Protein AF-E4SIT0-F1 (afdb_monomer_lite)

Sequence (80 aa):
MTKQEMERKYGKTKLDHGLTYFCLAFEKILEFLSILLLPLAVVQQIVIYGENHPEVVLPALSIVMTVLIAVGVVLIKRKK

pLDDT: mean 80.19, std 7.4, range [47.47, 89.62]

Structure (mmCIF, N/CA/C/O backbone):
data_AF-E4SIT0-F1
#
_entry.id   AF-E4SIT0-F1
#
loop_
_atom_site.group_PDB
_atom_site.id
_atom_site.type_symbol
_atom_site.label_atom_id
_atom_site.label_alt_id
_atom_site.label_comp_id
_atom_site.label_asym_id
_atom_site.label_entity_id
_atom_site.label_seq_id
_atom_site.pdbx_PDB_ins_code
_atom_site.Cartn_x
_atom_site.Cartn_y
_atom_site.Cartn_z
_atom_site.occupancy
_atom_site.B_iso_or_equiv
_atom_site.auth_seq_id
_atom_site.auth_comp_id
_atom_site.auth_asym_id
_atom_site.auth_atom_id
_atom_site.pdbx_PDB_model_num
ATOM 1 N N . MET A 1 1 ? -26.201 5.773 20.861 1.00 60.22 1 MET A N 1
ATOM 2 C CA . MET A 1 1 ? -25.077 4.926 21.304 1.00 60.22 1 MET A CA 1
ATOM 3 C C . MET A 1 1 ? -25.244 4.692 22.793 1.00 60.22 1 MET A C 1
ATOM 5 O O . MET A 1 1 ? -25.313 5.660 23.543 1.00 60.22 1 MET A O 1
ATOM 9 N N . THR A 1 2 ? -25.432 3.445 23.210 1.00 80.06 2 THR A N 1
ATOM 10 C CA . THR A 1 2 ? -25.614 3.095 24.627 1.00 80.06 2 THR A CA 1
ATOM 11 C C . THR A 1 2 ? -24.273 3.106 25.368 1.00 80.06 2 THR A C 1
ATOM 13 O O . THR A 1 2 ? -23.209 2.985 24.763 1.00 80.06 2 THR A O 1
ATOM 16 N N . LYS A 1 3 ? -24.294 3.256 26.700 1.00 74.50 3 LYS A N 1
ATOM 17 C CA . LYS A 1 3 ? -23.071 3.310 27.525 1.00 74.50 3 LYS A CA 1
ATOM 18 C C . LYS A 1 3 ? -22.193 2.057 27.353 1.00 74.50 3 LYS A C 1
ATOM 20 O O . LYS A 1 3 ? -20.975 2.171 27.283 1.00 74.50 3 LYS A O 1
ATOM 25 N N . GLN A 1 4 ? -22.820 0.890 27.183 1.00 76.12 4 GLN A N 1
ATOM 26 C CA . GLN A 1 4 ? -22.127 -0.368 26.885 1.00 76.12 4 GLN A CA 1
ATOM 27 C C . GLN A 1 4 ? -21.438 -0.362 25.510 1.00 76.12 4 GLN A C 1
ATOM 29 O O . GLN A 1 4 ? -20.338 -0.893 25.376 1.00 76.12 4 GLN A O 1
ATOM 34 N N . GLU A 1 5 ? -22.034 0.268 24.494 1.00 74.75 5 GLU A N 1
ATOM 35 C CA . GLU A 1 5 ? -21.403 0.414 23.174 1.00 74.75 5 GLU A CA 1
ATOM 36 C C . GLU A 1 5 ? -20.200 1.363 23.210 1.00 74.75 5 GLU A C 1
ATOM 38 O O . GLU A 1 5 ? -19.202 1.102 22.538 1.00 74.75 5 GLU A O 1
ATOM 43 N N . MET A 1 6 ? -20.255 2.429 24.018 1.00 70.94 6 MET A N 1
ATOM 44 C CA . MET A 1 6 ? -19.113 3.334 24.200 1.00 70.94 6 MET A CA 1
ATOM 45 C C . MET A 1 6 ? -17.943 2.647 24.905 1.00 70.94 6 MET A C 1
ATOM 47 O O . MET A 1 6 ? -16.814 2.744 24.430 1.00 70.94 6 MET A O 1
ATOM 51 N N . GLU A 1 7 ? -18.207 1.910 25.987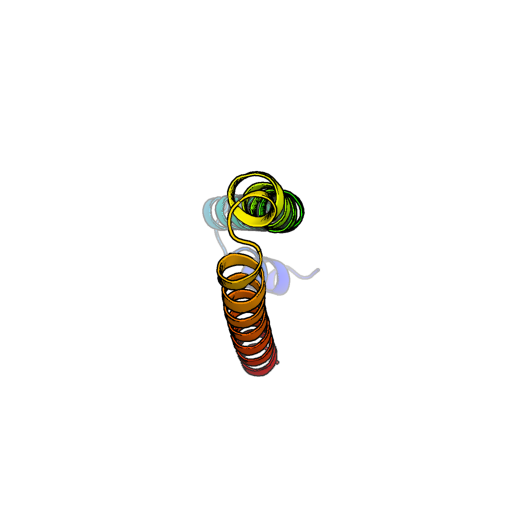 1.00 75.88 7 GLU A N 1
ATOM 52 C CA . GLU A 1 7 ? -17.165 1.169 26.712 1.00 75.88 7 GLU A CA 1
ATOM 53 C C . GLU A 1 7 ? -16.536 0.067 25.850 1.00 75.88 7 GLU A C 1
ATOM 55 O O . GLU A 1 7 ? -15.332 -0.168 25.933 1.00 75.88 7 GLU A O 1
ATOM 60 N N . ARG A 1 8 ? -17.321 -0.578 24.975 1.00 73.81 8 ARG A N 1
ATOM 61 C CA . ARG A 1 8 ? -16.807 -1.574 24.025 1.00 73.81 8 ARG A CA 1
ATOM 62 C C . ARG A 1 8 ? -15.923 -0.954 22.941 1.00 73.81 8 ARG A C 1
ATOM 64 O O . ARG A 1 8 ? -14.976 -1.596 22.500 1.00 73.81 8 ARG A O 1
ATOM 71 N N . LYS A 1 9 ? -16.255 0.250 22.469 1.00 71.69 9 LYS A N 1
ATOM 72 C CA . LYS A 1 9 ? -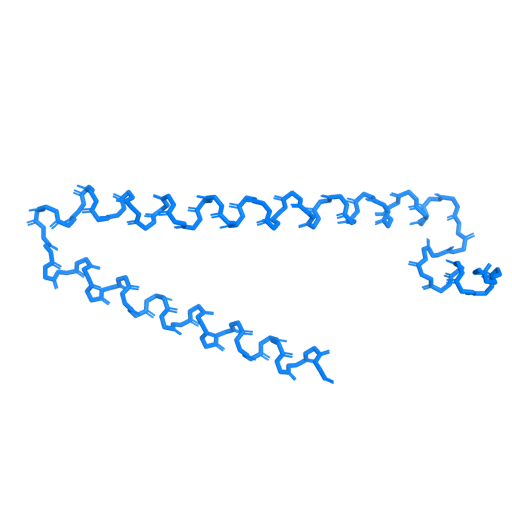15.590 0.870 21.314 1.00 71.69 9 LYS A CA 1
ATOM 73 C C . LYS A 1 9 ? -14.372 1.716 21.687 1.00 71.69 9 LYS A C 1
ATOM 75 O O . LYS A 1 9 ? -13.446 1.804 20.892 1.00 71.69 9 LYS A O 1
ATOM 80 N N . TYR A 1 10 ? -14.375 2.320 22.871 1.00 73.62 10 TYR A N 1
ATOM 81 C CA . TYR A 1 10 ? -13.372 3.306 23.287 1.00 73.62 10 TYR A CA 1
ATOM 82 C C . TYR A 1 10 ? -12.782 3.025 24.680 1.00 73.62 10 TYR A C 1
ATOM 84 O O . TYR A 1 10 ? -12.017 3.833 25.197 1.00 73.62 10 TYR A O 1
ATOM 92 N N . GLY A 1 11 ? -13.147 1.904 25.308 1.00 74.56 11 GLY A N 1
ATOM 93 C CA . GLY A 1 11 ? -12.689 1.525 26.644 1.00 74.56 11 GLY A CA 1
ATOM 94 C C . GLY A 1 11 ? -13.442 2.214 27.785 1.00 74.56 11 GLY A C 1
ATOM 95 O O . GLY A 1 11 ? -14.264 3.114 27.587 1.00 74.56 11 GLY A O 1
ATOM 96 N N . LYS A 1 12 ? -13.190 1.742 29.012 1.00 77.00 12 LYS A N 1
ATOM 97 C CA . LYS A 1 12 ? -13.921 2.167 30.221 1.00 77.00 12 LYS A CA 1
ATOM 98 C C . LYS A 1 12 ? -13.385 3.460 30.823 1.00 77.00 12 LYS A C 1
ATOM 100 O O . LYS A 1 12 ? -14.118 4.148 31.533 1.00 77.00 12 LYS A O 1
ATOM 105 N N . THR A 1 13 ? -12.116 3.781 30.585 1.00 84.19 13 THR A N 1
ATOM 106 C CA . THR A 1 13 ? -11.463 4.935 31.206 1.00 84.19 13 THR A CA 1
ATOM 107 C C . THR A 1 13 ? -11.358 6.119 30.244 1.00 84.19 13 THR A C 1
ATOM 109 O O . THR A 1 13 ? -11.388 5.970 29.022 1.00 84.19 13 THR A O 1
ATOM 112 N N . LYS A 1 14 ? -11.204 7.333 30.792 1.00 79.25 14 LYS A N 1
ATOM 113 C CA . LYS A 1 14 ? -10.940 8.533 29.977 1.00 79.25 14 LYS A CA 1
ATOM 114 C C . LYS A 1 14 ? -9.614 8.435 29.213 1.00 79.25 14 LYS A C 1
ATOM 116 O O . LYS A 1 14 ? -9.497 9.015 28.137 1.00 79.25 14 LYS A O 1
ATOM 121 N N . LEU A 1 15 ? -8.646 7.697 29.765 1.00 83.44 15 LEU A N 1
ATOM 122 C CA . LEU A 1 15 ? -7.362 7.430 29.123 1.00 83.44 15 LEU A CA 1
ATOM 123 C C . LEU A 1 15 ? -7.541 6.532 27.893 1.00 83.44 15 LEU A C 1
ATOM 125 O O . LEU A 1 15 ? -7.023 6.871 26.833 1.00 83.44 15 LEU A O 1
ATOM 129 N N . ASP A 1 16 ? -8.338 5.463 28.000 1.00 78.25 16 ASP A N 1
ATOM 130 C CA . ASP A 1 16 ? -8.634 4.568 26.869 1.00 78.25 16 ASP A CA 1
ATOM 131 C C . ASP A 1 16 ? -9.326 5.314 25.725 1.00 78.25 16 ASP A C 1
ATOM 133 O O . ASP A 1 16 ? -8.980 5.136 24.555 1.00 78.25 16 ASP A O 1
ATOM 137 N N . HIS A 1 17 ? -10.257 6.211 26.063 1.00 80.94 17 HIS A N 1
ATOM 138 C CA . HIS A 1 17 ? -10.937 7.054 25.082 1.00 80.94 17 HIS A CA 1
ATOM 139 C C . HIS A 1 17 ? -9.938 7.945 24.333 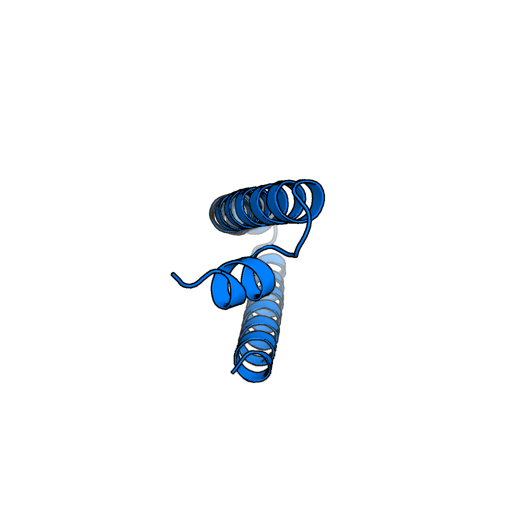1.00 80.94 17 HIS A C 1
ATOM 141 O O . HIS A 1 17 ? -9.976 8.022 23.104 1.00 80.94 17 HIS A O 1
ATOM 147 N N . GLY A 1 18 ? -9.021 8.590 25.063 1.00 85.88 18 GLY A N 1
ATOM 148 C CA . GLY A 1 18 ? -7.971 9.425 24.481 1.00 85.88 18 GLY A CA 1
ATOM 149 C C . GLY A 1 18 ? -7.025 8.637 23.575 1.00 85.88 18 GLY A C 1
ATOM 150 O O . GLY A 1 18 ? -6.768 9.058 22.447 1.00 85.88 18 GLY A O 1
ATOM 151 N N . LEU A 1 19 ? -6.569 7.463 24.024 1.00 84.75 19 LEU A N 1
ATOM 152 C CA . LEU A 1 19 ? -5.710 6.583 23.229 1.00 84.75 19 LEU A CA 1
ATOM 153 C C . LEU A 1 19 ? -6.417 6.087 21.963 1.00 84.75 19 LEU A C 1
ATOM 155 O O . LEU A 1 19 ? -5.818 6.061 20.892 1.00 84.75 19 LEU A O 1
ATOM 159 N N . THR A 1 20 ? -7.703 5.748 22.064 1.00 85.56 20 THR A N 1
ATOM 160 C CA . THR A 1 20 ? -8.495 5.279 20.921 1.00 85.56 20 THR A CA 1
ATOM 161 C C . THR A 1 20 ? -8.654 6.376 19.868 1.00 85.56 20 THR A C 1
ATOM 163 O O . THR A 1 20 ? -8.480 6.111 18.679 1.00 85.56 20 THR A O 1
ATOM 166 N N . TYR A 1 21 ? -8.925 7.621 20.276 1.00 86.00 21 TYR A N 1
ATOM 167 C CA . TYR A 1 21 ? -8.965 8.754 19.344 1.00 86.00 21 TYR A CA 1
ATOM 168 C C . TYR A 1 21 ? -7.604 9.040 18.712 1.00 86.00 21 TYR A C 1
ATOM 170 O O . TYR A 1 21 ? -7.541 9.328 17.518 1.00 86.00 21 TYR A O 1
ATOM 178 N N . PHE A 1 22 ? -6.522 8.925 19.483 1.00 87.12 22 PHE A N 1
ATOM 179 C CA . PHE A 1 22 ? -5.170 9.081 18.957 1.00 87.12 22 PHE A CA 1
ATOM 180 C C . PHE A 1 22 ? -4.843 8.007 17.911 1.00 87.12 22 PHE A C 1
ATOM 182 O O . PHE A 1 22 ? -4.385 8.339 16.821 1.00 87.12 22 PHE A O 1
ATOM 189 N N . CYS A 1 23 ? -5.156 6.737 18.186 1.00 85.81 23 CYS A N 1
ATOM 190 C CA . CYS A 1 23 ? -4.991 5.650 17.222 1.00 85.81 23 CYS A CA 1
ATOM 191 C C . CYS A 1 23 ? -5.825 5.864 15.954 1.00 85.81 23 CYS A C 1
ATOM 193 O O . CYS A 1 23 ? -5.301 5.685 14.860 1.00 85.81 23 CYS A O 1
ATOM 195 N N . LEU A 1 24 ? -7.083 6.298 16.078 1.00 86.56 24 LEU A N 1
ATOM 196 C CA . LEU A 1 24 ? -7.938 6.620 14.927 1.00 86.56 24 LEU A CA 1
ATOM 197 C C . LEU A 1 24 ? -7.361 7.757 14.075 1.00 86.56 24 LEU A C 1
ATOM 199 O O . LEU A 1 24 ? -7.367 7.679 12.848 1.00 86.56 24 LEU A O 1
ATOM 203 N N . ALA A 1 25 ? -6.850 8.812 14.712 1.00 86.75 25 ALA A N 1
ATOM 204 C CA . ALA A 1 25 ? -6.208 9.916 14.005 1.00 86.75 25 ALA A CA 1
ATOM 205 C C . ALA A 1 25 ? -4.920 9.456 13.304 1.00 86.75 25 ALA A C 1
ATOM 207 O O . ALA A 1 25 ? -4.686 9.800 12.146 1.00 86.75 25 ALA A O 1
ATOM 208 N N . PHE A 1 26 ? -4.113 8.634 13.976 1.00 89.62 26 PHE A N 1
ATOM 209 C CA . PHE A 1 26 ? -2.875 8.101 13.420 1.00 89.62 26 PHE A CA 1
ATOM 210 C C . PHE A 1 26 ? -3.124 7.144 12.250 1.00 89.62 26 PHE A C 1
ATOM 212 O O . PHE A 1 26 ? -2.421 7.213 11.247 1.00 89.62 26 PHE A O 1
ATOM 219 N N . GLU A 1 27 ? -4.163 6.309 12.328 1.00 89.06 27 GLU A N 1
ATOM 220 C CA . GLU A 1 27 ? -4.598 5.451 11.222 1.00 89.06 27 GLU A CA 1
ATOM 221 C C . GLU A 1 27 ? -4.947 6.285 9.983 1.00 89.06 27 GLU A C 1
ATOM 223 O O . GLU A 1 27 ? -4.520 5.953 8.881 1.00 89.06 27 GLU A O 1
ATOM 228 N N . LYS A 1 28 ? -5.633 7.421 10.157 1.00 82.81 28 LYS A N 1
ATOM 229 C CA . LYS A 1 28 ? -5.958 8.330 9.048 1.00 82.81 28 LYS A CA 1
ATOM 230 C C . LYS A 1 28 ? -4.745 9.044 8.464 1.00 82.81 28 LYS A C 1
ATOM 232 O O . LYS A 1 28 ? -4.668 9.209 7.248 1.00 82.81 28 LYS A O 1
ATOM 237 N N . ILE A 1 29 ? -3.785 9.431 9.301 1.00 89.06 29 ILE A N 1
ATOM 238 C CA . ILE A 1 29 ? -2.515 10.004 8.836 1.00 89.06 29 ILE A CA 1
ATOM 239 C C . ILE A 1 29 ? -1.725 8.959 8.045 1.00 89.06 29 ILE A C 1
ATOM 241 O O . ILE A 1 29 ? -1.227 9.263 6.965 1.00 89.06 29 ILE A O 1
ATOM 245 N N . LEU A 1 30 ? -1.644 7.723 8.540 1.00 87.06 30 LEU A N 1
ATOM 246 C CA . LEU A 1 30 ? -0.993 6.617 7.838 1.00 87.06 30 LEU A CA 1
ATOM 247 C C . LEU A 1 30 ? -1.676 6.299 6.506 1.00 87.06 30 LEU A C 1
ATOM 249 O O . LEU A 1 30 ? -0.988 6.105 5.508 1.00 87.06 30 LEU A O 1
ATOM 253 N N . GLU A 1 31 ? -3.009 6.281 6.472 1.00 85.69 31 GLU A N 1
ATOM 254 C CA . GLU A 1 31 ? -3.786 6.091 5.246 1.00 85.69 31 GLU A CA 1
ATOM 255 C C . GLU A 1 31 ? -3.433 7.178 4.218 1.00 85.69 31 GLU A C 1
ATOM 257 O O . GLU A 1 31 ? -3.043 6.861 3.094 1.00 85.69 31 GLU A O 1
ATOM 262 N N . PHE A 1 32 ? -3.436 8.451 4.622 1.00 83.62 32 PHE A N 1
ATOM 263 C CA . PHE A 1 32 ? -3.052 9.569 3.757 1.00 83.62 32 PHE A CA 1
ATOM 264 C C . PHE A 1 32 ? -1.599 9.477 3.267 1.00 83.62 32 PHE A C 1
ATOM 266 O O . PHE A 1 32 ? -1.333 9.615 2.071 1.00 83.62 32 PHE A O 1
ATOM 273 N N . LEU A 1 33 ? -0.658 9.192 4.172 1.00 84.75 33 LEU A N 1
ATOM 274 C CA . LEU A 1 33 ? 0.751 9.016 3.827 1.00 84.75 33 LEU A CA 1
ATOM 275 C C . LEU A 1 33 ? 0.946 7.849 2.864 1.00 84.75 33 LEU A C 1
ATOM 277 O O . LEU A 1 33 ? 1.745 7.966 1.946 1.00 84.75 33 LEU A O 1
ATOM 281 N N . SER A 1 34 ? 0.209 6.751 3.021 1.00 82.88 34 SER A N 1
ATOM 282 C CA . SER A 1 34 ? 0.302 5.614 2.105 1.00 82.88 34 SER A CA 1
ATOM 283 C C . SER A 1 34 ? -0.195 5.963 0.701 1.00 82.88 34 SER A C 1
ATOM 285 O O . SER A 1 34 ? 0.472 5.624 -0.272 1.00 82.88 34 SER A O 1
ATOM 287 N N . ILE A 1 35 ? -1.291 6.720 0.581 1.00 82.44 35 ILE A N 1
ATOM 288 C CA . ILE A 1 35 ? -1.824 7.181 -0.711 1.00 82.44 35 ILE A CA 1
ATOM 289 C C . ILE A 1 35 ? -0.837 8.117 -1.415 1.00 82.44 35 ILE A C 1
ATOM 291 O O . ILE A 1 35 ? -0.755 8.096 -2.638 1.00 82.44 35 ILE A O 1
ATOM 295 N N . LEU A 1 36 ? -0.087 8.929 -0.667 1.00 82.06 36 LEU A N 1
ATOM 296 C CA . LEU A 1 36 ? 0.820 9.921 -1.241 1.00 82.06 36 LEU A CA 1
ATOM 297 C C . LEU A 1 36 ? 2.232 9.365 -1.490 1.00 82.06 36 LEU A C 1
ATOM 299 O O . LEU A 1 36 ? 2.801 9.574 -2.559 1.00 82.06 36 LEU A O 1
ATOM 303 N N . LEU A 1 37 ? 2.793 8.628 -0.529 1.00 82.69 37 LEU A N 1
ATOM 304 C CA . LEU A 1 37 ? 4.171 8.136 -0.575 1.00 82.69 37 LEU A CA 1
ATOM 305 C C . LEU A 1 37 ? 4.344 6.916 -1.477 1.00 82.69 37 LEU A C 1
ATOM 307 O O . LEU A 1 37 ? 5.389 6.820 -2.114 1.00 82.69 37 LEU A O 1
ATOM 311 N N . LEU A 1 38 ? 3.366 6.001 -1.572 1.00 81.94 38 LEU A N 1
ATOM 312 C CA . LEU A 1 38 ? 3.506 4.846 -2.473 1.00 81.94 38 LEU A CA 1
ATOM 313 C C . LEU A 1 38 ? 3.642 5.284 -3.939 1.00 81.94 38 LEU A C 1
ATOM 315 O O . LEU A 1 38 ? 4.624 4.894 -4.571 1.00 81.94 38 LEU A O 1
ATOM 319 N N . PRO A 1 39 ? 2.731 6.103 -4.501 1.00 79.94 39 PRO A N 1
ATOM 320 C CA . PRO A 1 39 ? 2.861 6.556 -5.882 1.00 79.94 39 PRO A CA 1
ATOM 321 C C . PRO A 1 39 ? 4.113 7.403 -6.092 1.00 79.94 39 PRO A C 1
ATOM 323 O O . PRO A 1 39 ? 4.782 7.252 -7.109 1.00 79.94 39 PRO A O 1
ATOM 326 N N . LEU A 1 40 ? 4.467 8.254 -5.123 1.00 83.31 40 LEU A N 1
ATOM 327 C CA . LEU A 1 40 ? 5.661 9.087 -5.221 1.00 83.31 40 LEU A CA 1
ATOM 328 C C . LEU A 1 40 ? 6.943 8.243 -5.258 1.00 83.31 40 LEU A C 1
ATOM 330 O O . LEU A 1 40 ? 7.821 8.513 -6.072 1.00 83.31 40 LEU A O 1
ATOM 334 N N . ALA A 1 41 ? 7.027 7.186 -4.446 1.00 82.31 41 ALA A N 1
ATOM 335 C CA . ALA A 1 41 ? 8.145 6.246 -4.467 1.00 82.31 41 ALA A CA 1
ATOM 336 C C . ALA A 1 41 ? 8.231 5.483 -5.799 1.00 82.31 41 ALA A C 1
ATOM 338 O O . ALA A 1 41 ? 9.327 5.296 -6.330 1.00 82.31 41 ALA A O 1
ATOM 339 N N . VAL A 1 42 ? 7.087 5.090 -6.374 1.00 81.12 42 VAL A N 1
ATOM 340 C CA . VAL A 1 42 ? 7.023 4.459 -7.703 1.00 81.12 42 VAL A CA 1
ATOM 341 C C . VAL A 1 42 ? 7.530 5.417 -8.783 1.00 81.12 42 VAL A C 1
ATOM 343 O O . VAL A 1 42 ? 8.400 5.046 -9.568 1.00 81.12 42 VAL A O 1
ATOM 346 N N . VAL A 1 43 ? 7.044 6.663 -8.794 1.00 82.62 43 VAL A N 1
ATOM 347 C CA . VAL A 1 43 ? 7.493 7.694 -9.742 1.00 82.62 43 VAL A CA 1
ATOM 348 C C . VAL A 1 43 ? 8.987 7.959 -9.581 1.00 82.62 43 VAL A C 1
ATOM 350 O O . VAL A 1 43 ? 9.701 7.996 -10.574 1.00 82.62 43 VAL A O 1
ATOM 353 N N . GLN A 1 44 ? 9.488 8.073 -8.351 1.00 81.25 44 GLN A N 1
ATOM 354 C CA . GLN A 1 44 ? 10.909 8.293 -8.095 1.00 81.25 44 GLN A CA 1
ATOM 355 C C . GLN A 1 44 ? 11.776 7.136 -8.616 1.00 81.25 44 GLN A C 1
ATOM 357 O O . GLN A 1 44 ? 12.819 7.384 -9.216 1.00 81.25 44 GLN A O 1
ATOM 362 N N . GLN A 1 45 ? 11.355 5.880 -8.439 1.00 76.75 45 GLN A N 1
ATOM 363 C CA . GLN A 1 45 ? 12.084 4.732 -8.988 1.00 76.75 45 GLN A CA 1
ATOM 364 C C . GLN A 1 45 ? 12.093 4.728 -10.521 1.00 76.75 45 GLN A C 1
ATOM 366 O O . GLN A 1 45 ? 13.135 4.462 -11.120 1.00 76.75 45 GLN A O 1
ATOM 371 N N . ILE A 1 46 ? 10.970 5.073 -11.154 1.00 78.25 46 ILE A N 1
ATOM 372 C CA . ILE A 1 46 ? 10.868 5.164 -12.616 1.00 78.25 46 ILE A CA 1
ATOM 373 C C . ILE A 1 46 ? 11.728 6.315 -13.154 1.00 78.25 46 ILE A C 1
ATOM 375 O O . ILE A 1 46 ? 12.451 6.122 -14.121 1.00 78.25 46 ILE A O 1
ATOM 379 N N . VAL A 1 47 ? 11.698 7.488 -12.519 1.00 79.44 47 VAL A N 1
ATOM 380 C CA . VAL A 1 47 ? 12.453 8.667 -12.975 1.00 79.44 47 VAL A CA 1
ATOM 381 C C . VAL A 1 47 ? 13.957 8.496 -12.753 1.00 79.44 47 VAL A C 1
ATOM 383 O O . VAL A 1 47 ? 14.737 8.809 -13.639 1.00 79.44 47 VAL A O 1
ATOM 386 N N . ILE A 1 48 ? 14.392 7.982 -11.597 1.00 75.06 48 ILE A N 1
ATOM 387 C CA . ILE A 1 48 ? 15.829 7.873 -11.288 1.00 75.06 48 ILE A CA 1
ATOM 388 C C . ILE A 1 48 ? 16.480 6.698 -12.025 1.00 75.06 48 ILE A C 1
ATOM 390 O O . ILE A 1 48 ? 17.590 6.823 -12.544 1.00 75.06 48 ILE A O 1
ATOM 394 N N . TYR A 1 49 ? 15.815 5.542 -12.052 1.00 70.12 49 TYR A N 1
ATOM 395 C CA . TYR A 1 49 ? 16.425 4.3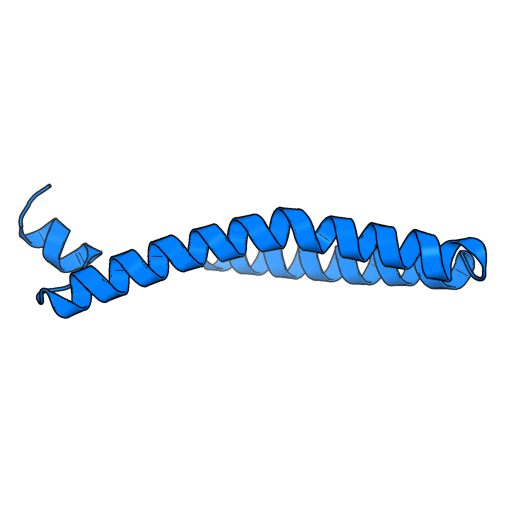08 -12.548 1.00 70.12 49 TYR A CA 1
ATOM 396 C C . TYR A 1 49 ? 15.814 3.816 -13.863 1.00 70.12 49 TYR A C 1
ATOM 398 O O . TYR A 1 49 ? 16.487 3.106 -14.607 1.00 70.12 49 TYR A O 1
ATOM 406 N N . GLY A 1 50 ? 14.569 4.185 -14.173 1.00 65.94 50 GLY A N 1
ATOM 407 C CA . GLY A 1 50 ? 13.884 3.750 -15.391 1.00 65.94 50 GLY A CA 1
ATOM 408 C C . GLY A 1 50 ? 14.407 4.400 -16.672 1.00 65.94 50 GLY A C 1
ATOM 409 O O . GLY A 1 50 ? 14.294 3.781 -17.722 1.00 65.94 50 GLY A O 1
ATOM 410 N N . GLU A 1 51 ? 15.026 5.584 -16.613 1.00 71.62 51 GLU A N 1
ATOM 411 C CA . GLU A 1 51 ? 15.692 6.173 -17.790 1.00 71.62 51 GLU A CA 1
ATOM 412 C C . GLU A 1 51 ? 17.018 5.482 -18.131 1.00 71.62 51 GLU A C 1
ATOM 414 O O . GLU A 1 51 ? 17.363 5.361 -19.303 1.00 71.62 51 GLU A O 1
ATOM 419 N N . ASN A 1 52 ? 17.749 5.002 -17.122 1.00 74.94 52 ASN A N 1
ATOM 420 C CA . ASN A 1 52 ? 19.078 4.420 -17.317 1.00 74.94 52 ASN A CA 1
ATOM 421 C C . ASN A 1 52 ? 19.045 2.897 -17.519 1.00 74.94 52 ASN A C 1
ATOM 423 O O . ASN A 1 52 ? 19.858 2.377 -18.276 1.00 74.94 52 ASN A O 1
ATOM 427 N N . HIS A 1 53 ? 18.116 2.191 -16.859 1.00 76.00 53 HIS A N 1
ATOM 428 C CA . HIS A 1 53 ? 17.986 0.725 -16.899 1.00 76.00 53 HIS A CA 1
ATOM 429 C C . HIS A 1 53 ? 16.512 0.269 -16.828 1.00 76.00 53 HIS A C 1
ATOM 431 O O . HIS A 1 53 ? 16.101 -0.397 -15.862 1.00 76.00 53 HIS A O 1
ATOM 437 N N . PRO A 1 54 ? 15.673 0.627 -17.820 1.00 76.81 54 PRO A N 1
ATOM 438 C CA . PRO A 1 54 ? 14.242 0.304 -17.818 1.00 76.81 54 PRO A CA 1
ATOM 439 C C . PRO A 1 54 ? 13.961 -1.203 -17.715 1.00 76.81 54 PRO A C 1
ATOM 441 O O . PRO A 1 54 ? 13.004 -1.616 -17.056 1.00 76.81 54 PRO A O 1
ATOM 444 N N . GLU A 1 55 ? 14.818 -2.027 -18.315 1.00 81.00 55 GLU A N 1
ATOM 445 C CA . GLU A 1 55 ? 14.736 -3.489 -18.336 1.00 81.00 55 GLU A CA 1
ATOM 446 C C . GLU A 1 55 ? 14.895 -4.148 -16.960 1.00 81.00 55 GLU A C 1
ATOM 448 O O . GLU A 1 55 ? 14.463 -5.282 -16.778 1.00 81.00 55 GLU A O 1
ATOM 453 N N . VAL A 1 56 ? 15.473 -3.449 -15.980 1.00 77.12 56 VAL A N 1
ATOM 454 C CA . VAL A 1 56 ? 15.638 -3.959 -14.609 1.00 77.12 56 VAL A CA 1
ATOM 455 C C . VAL A 1 56 ? 14.550 -3.411 -13.689 1.00 77.12 56 VAL A C 1
ATOM 457 O O . VAL A 1 56 ? 13.988 -4.132 -12.861 1.00 77.12 56 VAL A O 1
ATOM 460 N N . VAL A 1 57 ? 14.219 -2.132 -13.852 1.00 79.06 57 VAL A N 1
ATOM 461 C CA . VAL A 1 57 ? 13.359 -1.390 -12.924 1.00 79.06 57 VAL A CA 1
ATOM 462 C C . VAL A 1 57 ? 11.892 -1.743 -13.104 1.00 79.06 57 VAL A C 1
ATOM 464 O O . VAL A 1 57 ? 11.209 -2.003 -12.114 1.00 79.06 57 VAL A O 1
ATOM 467 N N . LEU A 1 58 ? 11.404 -1.809 -14.347 1.00 79.88 58 LEU A N 1
ATOM 468 C CA . LEU A 1 58 ? 9.996 -2.112 -14.617 1.00 79.88 58 LEU A CA 1
ATOM 469 C C . LEU A 1 58 ? 9.599 -3.522 -14.137 1.00 79.88 58 LEU A C 1
ATOM 471 O O . LEU A 1 58 ? 8.570 -3.641 -13.461 1.00 79.88 58 LEU A O 1
ATOM 475 N N . PRO A 1 59 ? 10.395 -4.587 -14.379 1.00 84.25 59 PRO A N 1
ATOM 476 C CA . PRO A 1 59 ? 10.083 -5.908 -13.842 1.00 84.25 59 PRO A CA 1
ATOM 477 C C . PRO A 1 59 ? 10.136 -5.952 -12.315 1.00 84.25 59 PRO A C 1
ATOM 479 O O . PRO A 1 59 ? 9.225 -6.504 -11.698 1.00 84.25 59 PRO A O 1
ATOM 482 N N . ALA A 1 60 ? 11.141 -5.333 -11.688 1.0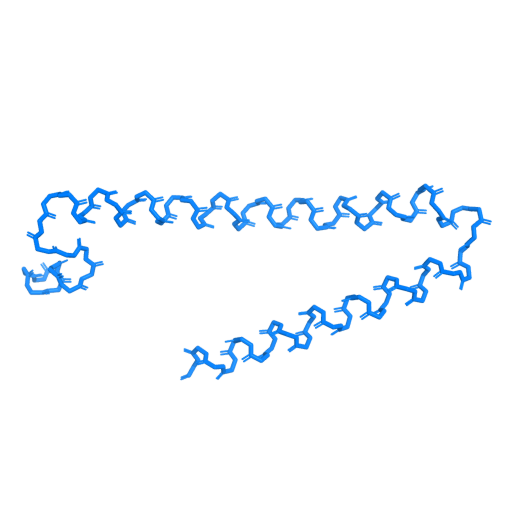0 82.62 60 ALA A N 1
ATOM 483 C CA . ALA A 1 60 ? 11.256 -5.305 -10.231 1.00 82.62 60 ALA A CA 1
ATOM 484 C C . ALA A 1 60 ? 10.045 -4.616 -9.576 1.00 82.62 60 ALA A C 1
ATOM 486 O O . ALA A 1 60 ? 9.433 -5.175 -8.663 1.00 82.62 60 ALA A O 1
ATOM 487 N N . LEU A 1 61 ? 9.633 -3.457 -10.101 1.00 82.31 61 LEU A N 1
ATOM 488 C CA . LEU A 1 61 ? 8.424 -2.748 -9.669 1.00 82.31 61 LEU A CA 1
ATOM 489 C C . LEU A 1 61 ? 7.161 -3.597 -9.838 1.00 82.31 61 LEU A C 1
ATOM 491 O O . LEU A 1 61 ? 6.318 -3.628 -8.941 1.00 82.31 61 LEU A O 1
ATOM 495 N N . SER A 1 62 ? 7.041 -4.323 -10.953 1.00 82.25 62 SER A N 1
ATOM 496 C CA . SER A 1 62 ? 5.887 -5.192 -11.210 1.00 82.25 62 SER A CA 1
ATOM 497 C C . SER A 1 62 ? 5.766 -6.323 -10.180 1.00 82.25 62 SER A C 1
ATOM 499 O O . SER A 1 62 ? 4.671 -6.605 -9.684 1.00 82.25 62 SER A O 1
ATOM 501 N N . ILE A 1 63 ? 6.896 -6.923 -9.788 1.00 88.06 63 ILE A N 1
ATOM 502 C CA . ILE A 1 63 ? 6.949 -7.996 -8.790 1.00 88.06 63 ILE A CA 1
ATOM 503 C C . ILE A 1 63 ? 6.576 -7.439 -7.417 1.00 88.06 63 ILE A C 1
ATOM 505 O O . ILE A 1 63 ? 5.711 -8.002 -6.745 1.00 88.06 63 ILE A O 1
ATOM 509 N N . VAL A 1 64 ? 7.163 -6.305 -7.021 1.00 85.56 64 VAL A N 1
ATOM 510 C CA . VAL A 1 64 ? 6.868 -5.653 -5.736 1.00 85.56 64 VAL A CA 1
ATOM 511 C C . VAL A 1 64 ? 5.385 -5.292 -5.632 1.00 85.56 64 VAL A C 1
ATOM 513 O O . VAL A 1 64 ? 4.746 -5.621 -4.633 1.00 85.56 64 VAL A O 1
ATOM 516 N N . MET A 1 65 ? 4.803 -4.696 -6.677 1.00 84.19 65 MET A N 1
ATOM 517 C CA . MET A 1 65 ? 3.374 -4.369 -6.698 1.00 84.19 65 MET A CA 1
ATOM 518 C C . MET A 1 65 ? 2.495 -5.617 -6.616 1.00 84.19 65 MET A C 1
ATOM 520 O O . MET A 1 65 ? 1.516 -5.630 -5.871 1.00 84.19 65 MET A O 1
ATOM 524 N N . THR A 1 66 ? 2.860 -6.691 -7.316 1.00 87.75 66 THR A N 1
ATOM 525 C CA . THR A 1 66 ? 2.123 -7.962 -7.262 1.00 87.75 66 THR A CA 1
ATOM 526 C C . THR A 1 66 ? 2.134 -8.556 -5.852 1.00 87.75 66 THR A C 1
ATOM 528 O O . THR A 1 66 ? 1.089 -8.980 -5.353 1.00 87.75 66 THR A O 1
ATOM 531 N N . VAL A 1 67 ? 3.285 -8.532 -5.170 1.00 88.25 67 VAL A N 1
ATOM 532 C CA . VAL A 1 67 ? 3.409 -8.993 -3.779 1.00 88.25 67 VAL A CA 1
ATOM 533 C C . VAL A 1 67 ? 2.564 -8.130 -2.840 1.00 88.25 67 VAL A C 1
ATOM 535 O O . VAL A 1 67 ? 1.820 -8.676 -2.026 1.00 88.25 67 VAL A O 1
ATOM 538 N N . LEU A 1 68 ? 2.613 -6.801 -2.974 1.00 85.00 68 LEU A N 1
ATOM 539 C CA . LEU A 1 68 ? 1.809 -5.887 -2.156 1.00 85.00 68 LEU A CA 1
ATOM 540 C C . LEU A 1 68 ? 0.304 -6.130 -2.329 1.00 85.00 68 LEU A C 1
ATOM 542 O O . LEU A 1 68 ? -0.423 -6.189 -1.336 1.00 85.00 68 LEU A O 1
ATOM 546 N N . ILE A 1 69 ? -0.161 -6.335 -3.564 1.00 87.06 69 ILE A N 1
ATOM 547 C CA . ILE A 1 69 ? -1.566 -6.654 -3.850 1.00 87.06 69 ILE A CA 1
ATOM 548 C C . ILE A 1 69 ? -1.944 -8.002 -3.228 1.00 87.06 69 ILE A C 1
ATOM 550 O O . ILE A 1 69 ? -2.973 -8.098 -2.560 1.00 87.06 69 ILE A O 1
ATOM 554 N N . ALA A 1 70 ? -1.115 -9.037 -3.395 1.00 87.31 70 ALA A N 1
ATOM 555 C CA . ALA A 1 70 ? -1.374 -10.357 -2.824 1.00 87.31 70 ALA A CA 1
ATOM 556 C C . ALA A 1 70 ? -1.468 -10.307 -1.289 1.00 87.31 70 ALA A C 1
ATOM 5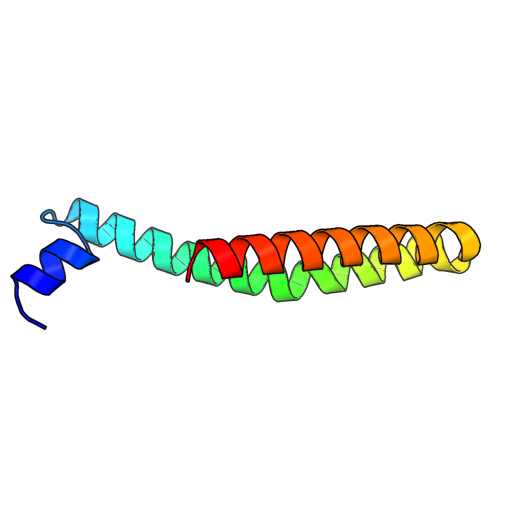58 O O . ALA A 1 70 ? -2.416 -10.840 -0.707 1.00 87.31 70 ALA A O 1
ATOM 559 N N . VAL A 1 71 ? -0.536 -9.610 -0.630 1.00 87.50 71 VAL A N 1
ATOM 560 C CA . VAL A 1 71 ? -0.558 -9.391 0.824 1.00 87.50 71 VAL A CA 1
ATOM 561 C C . VAL A 1 71 ? -1.807 -8.610 1.235 1.00 87.50 71 VAL A C 1
ATOM 563 O O . VAL A 1 71 ? -2.496 -9.015 2.172 1.00 87.50 71 VAL A O 1
ATOM 566 N N . GLY A 1 72 ? -2.153 -7.544 0.508 1.00 83.50 72 GLY A N 1
ATOM 567 C CA . GLY A 1 72 ? -3.368 -6.764 0.745 1.00 83.50 72 GLY A CA 1
ATOM 568 C C . GLY A 1 72 ? -4.637 -7.617 0.673 1.00 83.50 72 GLY A C 1
ATOM 569 O O . GLY A 1 72 ? -5.468 -7.573 1.580 1.00 83.50 72 GLY A O 1
ATOM 570 N N . VAL A 1 73 ? -4.761 -8.468 -0.350 1.00 85.56 73 VAL A N 1
ATOM 571 C CA . VAL A 1 73 ? -5.892 -9.397 -0.510 1.00 85.56 73 VAL A CA 1
ATOM 572 C C . VAL A 1 73 ? -5.965 -10.398 0.645 1.00 85.56 73 VAL A C 1
ATOM 574 O O . VAL A 1 73 ? -7.054 -10.641 1.169 1.00 85.56 73 VAL A O 1
ATOM 577 N N . VAL A 1 74 ? -4.833 -10.966 1.073 1.00 88.12 74 VAL A N 1
ATOM 578 C CA . VAL A 1 74 ? -4.786 -11.896 2.216 1.00 88.12 74 VAL A CA 1
ATOM 579 C C . VAL A 1 74 ? -5.213 -11.202 3.509 1.00 88.12 74 VAL A C 1
ATOM 581 O O . VAL A 1 74 ? -6.006 -11.762 4.266 1.00 88.12 74 VAL A O 1
ATOM 584 N N . LEU A 1 75 ? -4.738 -9.979 3.756 1.00 80.44 75 LEU A N 1
ATOM 585 C CA . LEU A 1 75 ? -5.112 -9.203 4.940 1.00 80.44 75 LEU A CA 1
ATOM 586 C C . LEU A 1 75 ? -6.605 -8.857 4.949 1.00 80.44 75 LEU A C 1
ATOM 588 O O . LEU A 1 75 ? -7.257 -9.017 5.980 1.00 80.44 75 LEU A O 1
ATOM 592 N N . ILE A 1 76 ? -7.171 -8.459 3.806 1.00 82.06 76 ILE A N 1
ATOM 593 C CA . ILE A 1 76 ? -8.609 -8.183 3.676 1.00 82.06 76 ILE A CA 1
ATOM 594 C C . ILE A 1 76 ? -9.430 -9.457 3.909 1.00 82.06 76 ILE A C 1
ATOM 596 O O . ILE A 1 76 ? -10.417 -9.417 4.642 1.00 82.06 76 ILE A O 1
ATOM 600 N N . LYS A 1 77 ? -9.016 -10.596 3.337 1.00 79.00 77 LYS A N 1
ATOM 601 C CA . LYS A 1 77 ? -9.689 -11.887 3.554 1.00 79.00 77 LYS A CA 1
ATOM 602 C C . LYS A 1 77 ? -9.600 -12.383 4.998 1.00 79.00 77 LYS A C 1
ATOM 604 O O . LYS A 1 77 ? -10.508 -13.078 5.418 1.00 79.00 77 LYS A O 1
ATOM 609 N N . ARG A 1 78 ? -8.542 -12.046 5.745 1.00 67.56 78 ARG A N 1
ATOM 610 C CA . ARG A 1 78 ? -8.424 -12.372 7.180 1.00 67.56 78 ARG A CA 1
ATOM 611 C C . ARG A 1 78 ? -9.231 -11.444 8.093 1.00 67.56 78 ARG A C 1
ATOM 613 O O . ARG A 1 78 ? -9.486 -11.816 9.232 1.00 67.56 78 ARG A O 1
ATOM 620 N N . LYS A 1 79 ? -9.569 -10.232 7.636 1.00 55.34 79 LYS A N 1
ATOM 621 C CA . LYS A 1 79 ? -10.383 -9.258 8.388 1.00 55.34 79 LYS A CA 1
ATOM 622 C C . LYS A 1 79 ? -11.896 -9.443 8.193 1.00 55.34 79 LYS A C 1
ATOM 624 O O . LYS A 1 79 ? -12.647 -8.903 9.002 1.00 55.34 79 LYS A O 1
ATOM 629 N N . LYS A 1 80 ? -12.326 -10.119 7.119 1.00 47.47 80 LYS A N 1
ATOM 630 C CA . LYS A 1 80 ? -13.718 -10.545 6.888 1.00 47.47 80 LYS A CA 1
ATOM 631 C C . LYS A 1 80 ? -14.003 -11.859 7.598 1.00 47.47 80 LYS A C 1
ATOM 633 O O . LYS A 1 80 ? -15.151 -11.995 8.066 1.00 47.47 80 LYS A O 1
#

Organism: Lactobacillus amylovorus (strain GRL 1112) (NCBI:txid695560)

Radius of gyration: 19.8 Å; chains: 1; bounding box: 45×22×50 Å

Foldseek 3Di:
DDPVVCCVQQNDDPVSNVVSVVVVVVVVVVVVCCVVVVVVVLVCLCVPPCVPCVVVSVVVVVVVVVVVVVVVVVVVVVVD

Secondary structure (DSSP, 8-state):
--HHHHHHHH-SSHHHHHHHHHHHHHHHHHHHHHHHHHHHHHHHHHHHHTTT-HHHHHHHHHHHHHHHHHHHHHHHHHH-